Protein AF-A0A968KP18-F1 (afdb_monomer)

pLDDT: mean 88.69, std 8.02, range [56.75, 97.31]

Solvent-accessible surface area (backbone atoms only — not comparable to full-atom values): 5106 Å² total; per-residue (Å²): 108,72,69,55,53,53,55,43,32,74,74,64,36,55,67,51,46,61,73,54,91,54,93,45,67,69,59,41,51,52,31,36,43,58,43,70,65,56,55,66,69,62,48,52,52,53,52,50,50,52,52,49,53,52,49,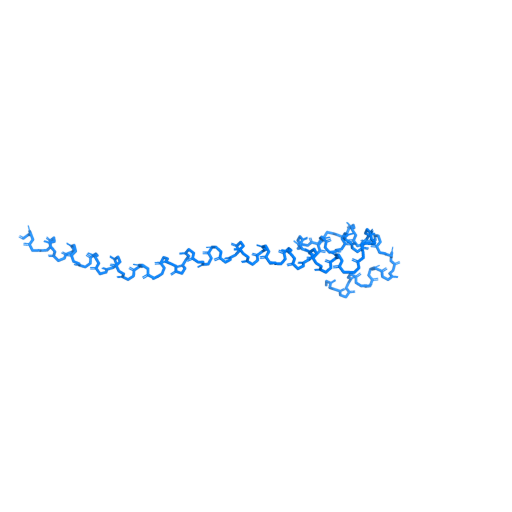52,60,51,46,54,56,52,49,52,55,51,51,49,62,66,46,48,61,57,55,48,56,52,48,53,53,53,51,51,54,58,64,72,75,107

Sequence (90 aa):
TMVELCTLTRRQGIVALSKLDVESDFLRKACNLIADGTKEDLMRDTLNIEIESMKQRHYIIQDIFKKMALYAPSFGMMGTLIGLIQMLNQ

Foldseek 3Di:
DVVVLVVCCVVPNLLVLQVDDDPDPLSNVLSVCSSVVHDPVVSVVVSVVVVVVVVVVVVVVVVVVVVCVVCVVVVVVVVVVVVVVVVVVD

Nearest PDB structures (foldseek):
  8brd-assembly1_D  TM=8.764E-01  e=7.531E-02  Vibrio alginolyticus

Mean predicted aligned error: 7.18 Å

Secondary structure (DSSP, 8-state):
-HHHHHHHHHHH-GGGGGGS--S-HHHHHHHHHHHTT--HHHHHHHHHHHHHHHHHHHHHHHHHHHHHHHHHHHHHHHHHHHHHHHHH--

Structure (mmCIF, N/CA/C/O backbone):
data_AF-A0A968KP18-F1
#
_entry.id   AF-A0A968KP18-F1
#
loop_
_atom_site.group_PDB
_atom_site.id
_atom_site.type_symbol
_atom_site.label_atom_id
_atom_site.label_alt_id
_atom_site.label_comp_id
_atom_site.label_asym_id
_atom_site.label_entity_id
_atom_site.label_seq_id
_atom_site.pdbx_PDB_ins_code
_atom_site.Cartn_x
_atom_site.Cartn_y
_atom_site.Cartn_z
_atom_site.occupancy
_atom_site.B_iso_or_equiv
_atom_site.auth_seq_id
_atom_site.auth_comp_id
_atom_site.auth_asym_id
_atom_site.auth_atom_id
_atom_site.pdbx_PDB_model_num
ATOM 1 N N . THR A 1 1 ? 18.377 8.469 -7.160 1.00 70.50 1 THR A N 1
ATOM 2 C CA . THR A 1 1 ? 17.634 7.287 -7.654 1.00 70.50 1 THR A CA 1
ATOM 3 C C . THR A 1 1 ? 17.298 7.319 -9.142 1.00 70.50 1 THR A C 1
ATOM 5 O O . THR A 1 1 ? 17.958 6.604 -9.878 1.00 70.50 1 THR A O 1
ATOM 8 N N . MET A 1 2 ? 16.341 8.114 -9.657 1.00 78.25 2 MET A N 1
ATOM 9 C CA . MET A 1 2 ? 15.969 8.028 -11.096 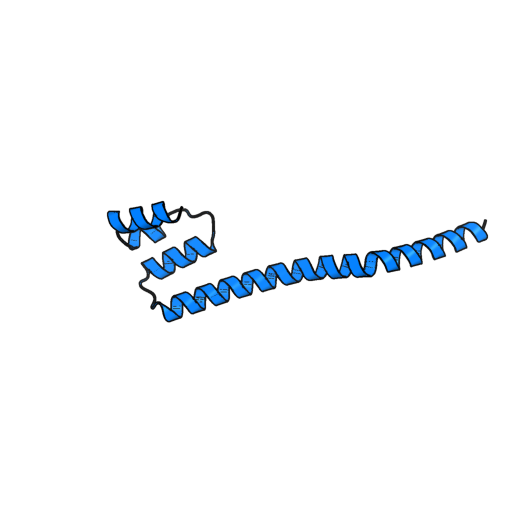1.00 78.25 2 MET A CA 1
ATOM 10 C C . MET A 1 2 ? 17.067 8.489 -12.064 1.00 78.25 2 MET A C 1
ATOM 12 O O . MET A 1 2 ? 17.354 7.821 -13.053 1.00 78.25 2 MET A O 1
ATOM 16 N N . VAL A 1 3 ? 17.729 9.607 -11.762 1.00 83.38 3 VAL A N 1
ATOM 17 C CA . VAL A 1 3 ? 18.839 10.114 -12.588 1.00 83.38 3 VAL A CA 1
ATOM 18 C C . VAL A 1 3 ? 20.031 9.147 -12.565 1.00 83.38 3 VAL A C 1
ATOM 20 O O . VAL A 1 3 ? 20.689 8.939 -13.583 1.00 83.38 3 VAL A O 1
ATOM 23 N N . GLU A 1 4 ? 20.281 8.495 -11.431 1.00 81.75 4 GLU A N 1
ATOM 24 C CA . GLU A 1 4 ? 21.309 7.454 -11.289 1.00 81.75 4 GLU A CA 1
ATOM 25 C C . GLU A 1 4 ? 20.979 6.211 -12.127 1.00 81.75 4 GLU A C 1
ATOM 27 O O . GLU A 1 4 ? 21.839 5.724 -12.852 1.00 81.75 4 GLU A O 1
ATOM 32 N N . LEU A 1 5 ? 19.722 5.757 -12.132 1.00 81.12 5 LEU A N 1
ATOM 33 C CA . LEU A 1 5 ? 19.266 4.653 -12.987 1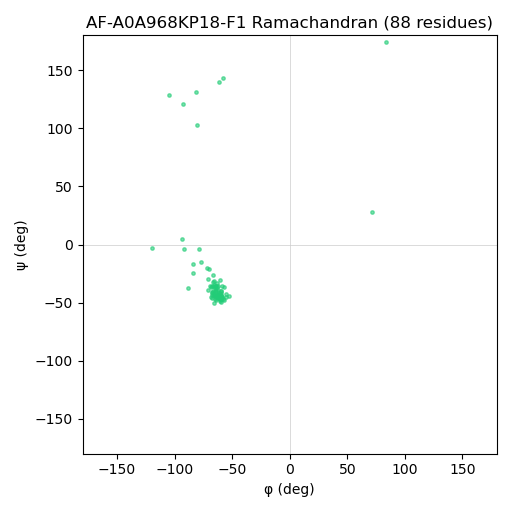.00 81.12 5 LEU A CA 1
ATOM 34 C C . LEU A 1 5 ? 19.399 4.985 -14.480 1.00 81.12 5 LEU A C 1
ATOM 36 O O . LEU A 1 5 ? 19.892 4.166 -15.259 1.00 81.12 5 LEU A O 1
ATOM 40 N N . CYS A 1 6 ? 19.031 6.203 -14.886 1.00 81.88 6 CYS A N 1
ATOM 41 C CA . CYS A 1 6 ? 19.190 6.659 -16.269 1.00 81.88 6 CYS A CA 1
ATOM 42 C C . CYS A 1 6 ? 20.668 6.751 -16.676 1.00 81.88 6 CYS A C 1
ATOM 44 O O . CYS A 1 6 ? 21.054 6.311 -17.762 1.00 81.88 6 CYS A O 1
ATOM 46 N N . THR A 1 7 ? 21.519 7.310 -15.812 1.00 84.31 7 THR A N 1
ATOM 47 C CA . THR A 1 7 ? 22.958 7.427 -16.090 1.00 84.31 7 THR A CA 1
ATOM 48 C C . THR A 1 7 ? 23.649 6.067 -16.127 1.00 84.31 7 THR A C 1
ATOM 50 O O . THR A 1 7 ? 24.526 5.871 -16.970 1.00 84.31 7 THR A O 1
ATOM 53 N N . LEU A 1 8 ? 23.226 5.119 -15.288 1.00 83.12 8 LEU A N 1
ATOM 54 C CA . LEU A 1 8 ? 23.698 3.740 -15.311 1.00 83.12 8 LEU A CA 1
ATOM 55 C C . LEU A 1 8 ? 23.289 3.026 -16.601 1.00 83.12 8 LEU A C 1
ATOM 57 O O . LEU A 1 8 ? 24.153 2.495 -17.293 1.00 83.12 8 LEU A O 1
ATOM 61 N N . THR A 1 9 ? 22.008 3.089 -16.970 1.00 85.00 9 THR A N 1
ATOM 62 C CA . THR A 1 9 ? 21.482 2.505 -18.216 1.00 85.00 9 THR A CA 1
ATOM 63 C C . THR A 1 9 ? 22.234 3.024 -19.438 1.00 85.00 9 THR A C 1
ATOM 65 O O . THR A 1 9 ? 22.616 2.251 -20.312 1.00 85.00 9 THR A O 1
ATOM 68 N N . ARG A 1 10 ? 22.529 4.330 -19.485 1.00 84.62 10 ARG A N 1
ATOM 69 C CA . ARG A 1 10 ? 23.297 4.934 -20.583 1.00 84.62 10 ARG A CA 1
ATOM 70 C C . ARG A 1 10 ? 24.748 4.441 -20.644 1.00 84.62 10 ARG A C 1
ATOM 72 O O . ARG A 1 10 ? 25.327 4.414 -21.723 1.00 84.62 10 ARG A O 1
ATOM 79 N N . ARG A 1 11 ? 25.355 4.105 -19.501 1.00 83.44 11 ARG A N 1
ATOM 80 C CA . ARG A 1 11 ? 26.761 3.671 -19.410 1.00 83.44 11 ARG A CA 1
ATOM 81 C C . ARG A 1 11 ? 26.944 2.166 -19.600 1.00 83.44 11 ARG A C 1
ATOM 83 O O . ARG A 1 11 ? 27.945 1.762 -20.174 1.00 83.44 11 ARG A O 1
ATOM 90 N N . GLN A 1 12 ? 26.026 1.355 -19.080 1.00 81.19 12 GLN A N 1
ATOM 91 C CA . GLN A 1 12 ? 26.173 -0.102 -18.962 1.00 81.19 12 GLN A CA 1
ATOM 92 C C . GLN A 1 12 ? 25.102 -0.889 -19.737 1.00 81.19 12 GLN A C 1
ATOM 94 O O . GLN A 1 12 ? 25.161 -2.116 -19.795 1.00 81.19 12 GLN A O 1
ATOM 99 N N . GLY A 1 13 ? 24.141 -0.199 -20.357 1.00 80.06 13 GLY A N 1
ATOM 100 C CA . GLY A 1 13 ? 23.036 -0.806 -21.094 1.00 80.06 13 GLY A CA 1
ATOM 101 C C . GLY A 1 13 ? 21.858 -1.214 -20.205 1.00 80.06 13 GLY A C 1
ATOM 102 O O . G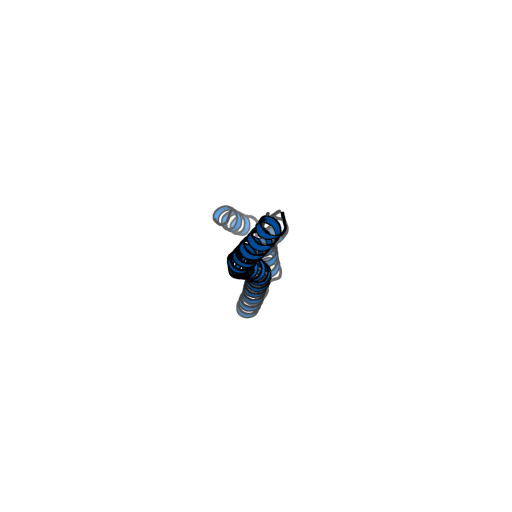LY A 1 13 ? 21.904 -1.136 -18.978 1.00 80.06 13 GLY A O 1
ATOM 103 N N . ILE A 1 14 ? 20.778 -1.664 -20.849 1.00 77.88 14 ILE A N 1
ATOM 104 C CA . ILE A 1 14 ? 19.488 -1.960 -20.203 1.00 77.88 14 ILE A CA 1
ATOM 105 C C . ILE A 1 14 ? 19.554 -3.155 -19.237 1.00 77.88 14 ILE A C 1
ATOM 107 O O . ILE A 1 14 ? 18.829 -3.205 -18.252 1.00 77.88 14 ILE A O 1
ATOM 111 N N . VAL A 1 15 ? 20.495 -4.076 -19.465 1.00 76.62 15 VAL A N 1
ATOM 112 C CA . VAL A 1 15 ? 20.710 -5.282 -18.644 1.00 76.62 15 VAL A CA 1
ATOM 113 C C . VAL A 1 15 ? 21.314 -4.944 -17.275 1.00 76.62 15 VAL A C 1
ATOM 115 O O . VAL A 1 15 ? 21.203 -5.722 -16.333 1.00 76.62 15 VAL A O 1
ATOM 118 N N . ALA A 1 16 ? 21.939 -3.773 -17.125 1.00 78.56 16 ALA A N 1
ATOM 119 C CA . ALA A 1 16 ? 22.474 -3.336 -15.838 1.00 78.56 16 ALA A CA 1
ATOM 120 C C . ALA A 1 16 ? 21.371 -2.978 -14.826 1.00 78.56 16 ALA A C 1
ATOM 122 O O . ALA A 1 16 ? 21.619 -3.009 -13.623 1.00 78.56 16 ALA A O 1
ATOM 123 N N . LEU A 1 17 ? 20.153 -2.683 -15.299 1.00 75.62 17 LEU A N 1
ATOM 124 C CA . LEU A 1 17 ? 19.017 -2.320 -14.449 1.00 75.62 17 LEU A CA 1
ATOM 125 C C . LEU A 1 17 ? 18.534 -3.475 -13.564 1.00 75.62 17 LEU A C 1
ATOM 127 O O . LEU A 1 17 ? 18.099 -3.219 -12.446 1.00 75.62 17 LEU A O 1
ATOM 131 N N . SER A 1 18 ? 18.636 -4.730 -14.017 1.00 70.50 18 SER A N 1
ATOM 132 C CA . SER A 1 18 ? 18.186 -5.901 -13.242 1.00 70.50 18 SER A CA 1
ATOM 133 C C . SER A 1 18 ? 19.151 -6.307 -12.126 1.00 70.50 18 SER A C 1
ATOM 135 O O . SER A 1 18 ? 18.790 -7.064 -11.228 1.00 70.50 18 SER A O 1
ATOM 137 N N . LYS A 1 19 ? 20.389 -5.801 -12.164 1.00 72.81 19 LYS A N 1
ATOM 138 C CA . LYS A 1 19 ? 21.429 -6.072 -11.160 1.00 72.81 19 LYS A CA 1
ATOM 139 C C . LYS A 1 19 ? 21.453 -5.044 -10.031 1.00 72.81 19 LYS A C 1
ATOM 141 O O . LYS A 1 19 ? 22.258 -5.190 -9.113 1.00 72.81 19 LYS A O 1
ATOM 146 N N . LEU A 1 20 ? 20.626 -4.000 -10.109 1.00 73.50 20 LEU A N 1
ATOM 147 C CA . LEU A 1 20 ? 20.573 -2.983 -9.071 1.00 73.50 20 LEU A CA 1
ATOM 148 C C . LEU A 1 20 ? 19.716 -3.454 -7.903 1.00 73.50 20 LEU A C 1
ATOM 150 O O . LEU A 1 20 ? 18.578 -3.884 -8.093 1.00 73.50 20 LEU A O 1
ATOM 154 N N . ASP A 1 21 ? 20.241 -3.309 -6.691 1.00 73.56 21 ASP A N 1
ATOM 155 C CA . ASP A 1 21 ? 19.437 -3.521 -5.497 1.00 73.56 21 ASP A CA 1
ATOM 156 C C . ASP A 1 21 ? 18.614 -2.259 -5.234 1.00 73.56 21 ASP A C 1
ATOM 158 O O . ASP A 1 21 ? 19.129 -1.216 -4.827 1.00 73.56 21 ASP A O 1
ATOM 162 N N . VAL A 1 22 ? 17.333 -2.327 -5.584 1.00 79.50 22 VAL A N 1
ATOM 163 C CA . VAL A 1 22 ? 16.393 -1.220 -5.426 1.00 79.50 22 VAL A CA 1
ATOM 164 C C . VAL A 1 22 ? 15.477 -1.514 -4.249 1.00 79.50 22 VAL A C 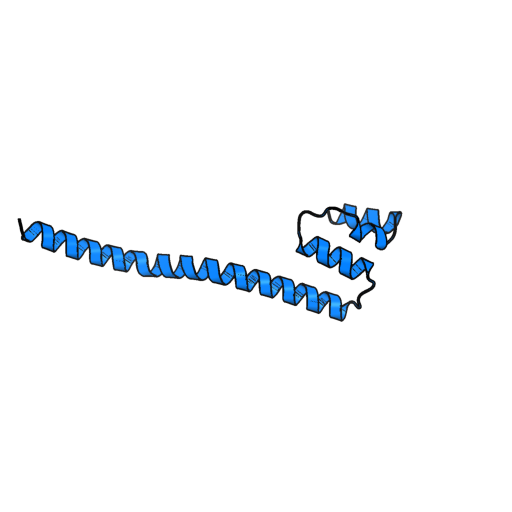1
ATOM 166 O O . VAL A 1 22 ? 14.851 -2.572 -4.207 1.00 79.50 22 VAL A O 1
ATOM 169 N N . GLU A 1 23 ? 15.359 -0.568 -3.317 1.00 76.75 23 GLU A N 1
ATOM 170 C CA . GLU A 1 23 ? 14.567 -0.738 -2.086 1.00 76.75 23 GLU A CA 1
ATOM 171 C C . GLU A 1 23 ? 13.078 -1.001 -2.347 1.00 76.75 23 GLU A C 1
ATOM 173 O O . GLU A 1 23 ? 12.416 -1.684 -1.573 1.00 76.75 23 GLU A O 1
ATOM 178 N N . SER A 1 24 ? 12.534 -0.462 -3.440 1.00 84.69 24 SER A N 1
ATOM 179 C CA . SER A 1 24 ? 11.130 -0.647 -3.800 1.00 84.69 24 SER A CA 1
ATOM 180 C C . SER A 1 24 ? 10.947 -1.834 -4.742 1.00 84.69 24 SER A C 1
ATOM 182 O O . SER A 1 24 ? 11.432 -1.814 -5.877 1.00 84.69 24 SER A O 1
ATOM 184 N N . ASP A 1 25 ? 10.151 -2.815 -4.313 1.00 85.75 25 ASP A N 1
ATOM 185 C CA . ASP A 1 25 ? 9.765 -3.978 -5.125 1.00 85.75 25 ASP A CA 1
ATOM 186 C C . ASP A 1 25 ? 9.080 -3.583 -6.440 1.00 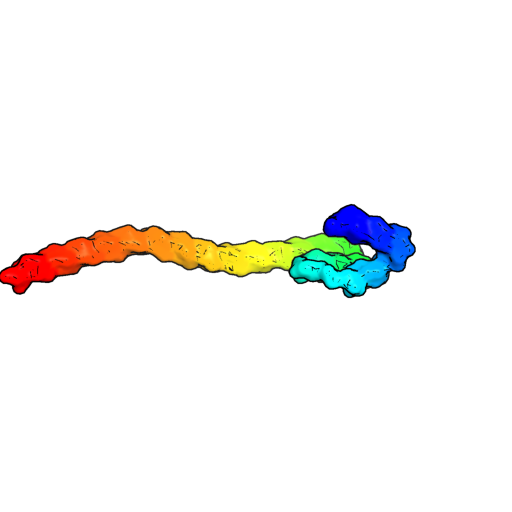85.75 25 ASP A C 1
ATOM 188 O O . ASP A 1 25 ? 9.324 -4.192 -7.482 1.00 85.75 25 ASP A O 1
ATOM 192 N N . PHE A 1 26 ? 8.274 -2.514 -6.420 1.00 89.69 26 PHE A N 1
ATOM 193 C CA . PHE A 1 26 ? 7.639 -1.966 -7.621 1.00 89.69 26 PHE A CA 1
ATOM 194 C C . PHE A 1 26 ? 8.683 -1.515 -8.647 1.00 89.69 26 PHE A C 1
ATOM 196 O O . PHE A 1 26 ? 8.604 -1.845 -9.830 1.00 89.69 26 PHE A O 1
ATOM 203 N N . LEU A 1 27 ? 9.691 -0.779 -8.181 1.00 87.00 27 LEU A N 1
ATOM 204 C CA . LEU A 1 27 ? 10.730 -0.226 -9.038 1.00 87.00 27 LEU A CA 1
ATOM 205 C C . LEU A 1 27 ? 11.657 -1.329 -9.566 1.00 87.00 27 LEU A C 1
ATOM 207 O O . LEU A 1 27 ? 12.005 -1.323 -10.742 1.00 87.00 27 LEU A O 1
ATOM 211 N N . ARG A 1 28 ? 11.982 -2.319 -8.726 1.00 87.38 28 ARG A N 1
ATOM 212 C CA . ARG A 1 28 ? 12.718 -3.531 -9.113 1.00 87.38 28 ARG A CA 1
ATOM 213 C C . ARG A 1 28 ? 11.988 -4.292 -10.223 1.00 87.38 28 ARG A C 1
ATOM 215 O O . ARG A 1 28 ? 12.591 -4.645 -11.233 1.00 87.38 28 ARG A O 1
ATOM 222 N N . LYS A 1 29 ? 10.674 -4.486 -10.074 1.00 88.50 29 LYS A N 1
ATOM 223 C CA . LYS A 1 29 ? 9.824 -5.138 -11.081 1.00 88.50 29 LYS A CA 1
ATOM 224 C C . LYS A 1 29 ? 9.796 -4.353 -12.394 1.00 88.50 29 LYS A C 1
ATOM 226 O O . LYS A 1 29 ? 9.958 -4.955 -13.451 1.00 88.50 29 LYS A O 1
ATOM 231 N N . ALA A 1 30 ? 9.671 -3.026 -12.341 1.00 88.38 30 ALA A N 1
ATOM 232 C CA . ALA A 1 30 ? 9.742 -2.175 -13.530 1.00 88.38 30 ALA A CA 1
ATOM 233 C C . ALA A 1 30 ? 11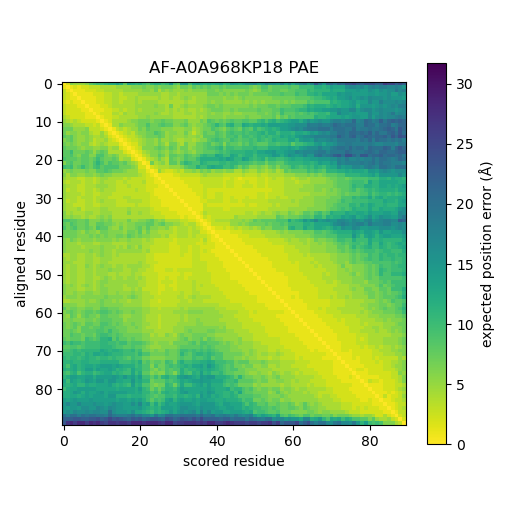.106 -2.277 -14.240 1.00 88.38 30 ALA A C 1
ATOM 235 O O . ALA A 1 30 ? 11.152 -2.463 -15.453 1.00 88.38 30 ALA A O 1
ATOM 236 N N . CYS A 1 31 ? 12.212 -2.226 -13.492 1.00 87.50 31 CYS A N 1
ATOM 237 C CA . CYS A 1 31 ? 13.565 -2.386 -14.032 1.00 87.50 31 CYS A CA 1
ATOM 238 C C . CYS A 1 31 ? 13.772 -3.745 -14.718 1.00 87.50 31 CYS A C 1
ATOM 240 O O . CYS A 1 31 ? 14.373 -3.791 -15.790 1.00 87.50 31 CYS A O 1
ATOM 242 N N . ASN A 1 32 ? 13.231 -4.828 -14.153 1.00 86.38 32 ASN A N 1
ATOM 243 C CA . ASN A 1 32 ? 13.292 -6.159 -14.760 1.00 86.38 32 ASN A CA 1
ATOM 244 C C . ASN A 1 32 ? 12.468 -6.243 -16.052 1.00 86.38 32 ASN A C 1
ATOM 246 O O . ASN A 1 32 ? 12.991 -6.674 -17.070 1.00 86.38 32 ASN A O 1
ATOM 250 N N . LEU A 1 33 ? 11.229 -5.733 -16.058 1.00 88.38 33 LEU A N 1
ATOM 251 C CA . LEU A 1 33 ? 10.381 -5.719 -17.262 1.00 88.38 33 LEU A CA 1
ATOM 252 C C . LEU A 1 33 ? 11.021 -4.948 -18.426 1.00 88.38 33 LEU A C 1
ATOM 254 O O . LEU A 1 33 ? 10.862 -5.334 -19.588 1.00 88.38 33 LEU A O 1
ATOM 258 N N . ILE A 1 34 ? 11.739 -3.865 -18.107 1.00 87.12 34 ILE A N 1
ATOM 259 C CA . ILE A 1 34 ? 12.519 -3.076 -19.065 1.00 87.12 34 ILE A CA 1
ATOM 260 C C . ILE A 1 34 ? 13.727 -3.882 -19.571 1.00 87.12 34 ILE A C 1
ATOM 262 O O . ILE A 1 34 ? 13.971 -3.912 -20.777 1.00 87.12 34 ILE A O 1
ATOM 266 N N . ALA A 1 35 ? 14.464 -4.558 -18.683 1.00 85.44 35 ALA A N 1
ATOM 267 C CA . ALA A 1 35 ? 15.604 -5.401 -19.055 1.00 85.44 35 ALA A CA 1
ATOM 268 C C . ALA A 1 35 ? 15.199 -6.602 -19.931 1.00 85.44 35 ALA A C 1
ATOM 270 O O . ALA A 1 35 ? 15.948 -6.972 -20.834 1.00 85.44 35 ALA A O 1
ATOM 271 N N . ASP A 1 36 ? 14.000 -7.146 -19.713 1.00 85.88 36 ASP A N 1
ATOM 272 C CA . ASP A 1 36 ? 13.431 -8.275 -20.458 1.00 85.88 36 ASP A CA 1
ATOM 273 C C . ASP A 1 36 ? 12.862 -7.874 -21.836 1.00 85.88 36 ASP A C 1
ATOM 275 O O . ASP A 1 36 ? 12.420 -8.727 -22.605 1.00 85.88 36 ASP A O 1
ATOM 279 N N . GLY A 1 37 ? 12.868 -6.579 -22.180 1.00 83.50 37 GLY A N 1
ATOM 280 C CA . GLY A 1 37 ? 12.402 -6.093 -23.484 1.00 83.50 37 GLY A CA 1
ATOM 281 C C . GLY A 1 37 ? 10.884 -6.179 -23.673 1.00 83.50 37 GLY A C 1
ATOM 282 O O . GLY A 1 37 ? 10.399 -6.320 -24.798 1.00 83.50 37 GLY A O 1
ATOM 283 N N . THR A 1 38 ? 10.121 -6.104 -22.579 1.00 84.62 38 THR A N 1
ATOM 284 C CA . THR A 1 38 ? 8.653 -6.139 -22.615 1.00 84.62 38 THR A CA 1
ATOM 285 C C . THR A 1 38 ? 8.101 -4.955 -23.419 1.00 84.62 38 THR A C 1
ATOM 287 O O . THR A 1 38 ? 8.587 -3.831 -23.292 1.00 84.62 38 THR A O 1
ATOM 290 N N . LYS A 1 39 ? 7.057 -5.183 -24.231 1.00 91.50 39 LYS A N 1
ATOM 291 C CA . LYS A 1 39 ? 6.360 -4.108 -24.966 1.00 91.50 39 LYS A CA 1
ATOM 292 C C . LYS A 1 39 ? 5.810 -3.056 -23.998 1.00 91.50 39 LYS A C 1
ATOM 294 O O . LYS A 1 39 ? 5.311 -3.414 -22.931 1.00 91.50 39 LYS A O 1
ATOM 299 N N . GLU A 1 40 ? 5.847 -1.786 -24.401 1.00 89.88 40 GLU A N 1
ATOM 300 C CA . GLU A 1 40 ? 5.436 -0.660 -23.549 1.00 89.88 40 GLU A CA 1
ATOM 301 C C . GLU A 1 40 ? 4.011 -0.825 -23.006 1.00 89.88 40 GLU A C 1
ATOM 303 O O . GLU A 1 40 ? 3.799 -0.660 -21.806 1.00 89.88 40 GLU A O 1
ATOM 308 N N . ASP A 1 41 ? 3.059 -1.221 -23.854 1.00 91.62 41 ASP A N 1
ATOM 309 C CA . ASP A 1 41 ? 1.654 -1.380 -23.458 1.00 91.62 41 ASP A CA 1
ATOM 310 C C . ASP A 1 41 ? 1.489 -2.423 -22.345 1.00 91.62 41 ASP A C 1
ATOM 312 O O . ASP A 1 41 ? 0.903 -2.149 -21.299 1.00 91.62 41 ASP A O 1
ATOM 316 N N . LEU A 1 42 ? 2.106 -3.597 -22.514 1.00 91.12 42 LEU A N 1
ATOM 317 C CA . LEU A 1 42 ? 2.036 -4.678 -21.530 1.00 91.12 42 LEU A CA 1
ATOM 318 C C . LEU A 1 42 ? 2.737 -4.296 -20.219 1.00 91.12 42 LEU A C 1
ATOM 320 O O . LEU A 1 42 ? 2.279 -4.653 -19.133 1.00 91.12 42 LEU A O 1
ATOM 324 N N . MET A 1 43 ? 3.848 -3.563 -20.310 1.00 91.06 43 MET A N 1
ATOM 325 C CA . MET A 1 43 ? 4.562 -3.049 -19.144 1.00 91.06 43 MET A CA 1
ATO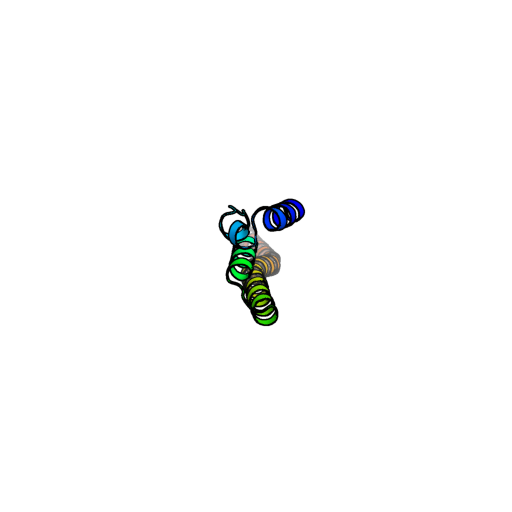M 326 C C . MET A 1 43 ? 3.691 -2.059 -18.368 1.00 91.06 43 MET A C 1
ATOM 328 O O . MET A 1 43 ? 3.561 -2.177 -17.149 1.00 91.06 43 MET A O 1
ATOM 332 N N . ARG A 1 44 ? 3.064 -1.111 -19.072 1.00 91.94 44 ARG A N 1
ATOM 333 C CA . ARG A 1 44 ? 2.162 -0.118 -18.487 1.00 91.94 44 ARG A CA 1
ATOM 334 C C . ARG A 1 44 ? 0.980 -0.790 -17.798 1.00 91.94 44 ARG A C 1
ATOM 336 O O . ARG A 1 44 ? 0.699 -0.464 -16.647 1.00 91.94 44 ARG A O 1
ATOM 343 N N . ASP A 1 45 ? 0.350 -1.758 -18.452 1.00 94.81 45 ASP A N 1
ATOM 344 C CA . ASP A 1 45 ? -0.768 -2.512 -17.881 1.00 94.81 45 ASP A CA 1
ATOM 345 C C . ASP A 1 45 ? -0.348 -3.285 -16.630 1.00 94.81 45 ASP A C 1
ATOM 347 O O . ASP A 1 45 ? -0.995 -3.191 -15.587 1.00 94.81 45 ASP A O 1
ATOM 351 N N . THR A 1 46 ? 0.791 -3.977 -16.687 1.00 93.06 46 THR A N 1
ATOM 352 C CA . THR A 1 46 ? 1.321 -4.746 -15.551 1.00 93.06 46 THR A CA 1
ATOM 353 C C . THR A 1 46 ? 1.608 -3.850 -14.345 1.00 93.06 46 THR A C 1
ATOM 355 O O . THR A 1 46 ? 1.240 -4.186 -13.218 1.00 93.06 46 THR A O 1
ATOM 358 N N . LEU A 1 47 ? 2.248 -2.698 -14.560 1.00 93.56 47 LEU A N 1
ATOM 359 C CA . LEU A 1 47 ? 2.554 -1.755 -13.483 1.00 93.56 47 LEU A CA 1
ATOM 360 C C . LEU A 1 47 ? 1.286 -1.090 -12.928 1.00 93.56 47 LEU A C 1
ATOM 362 O O . LEU A 1 47 ? 1.189 -0.892 -11.718 1.00 93.56 47 LEU A O 1
ATOM 366 N N . ASN A 1 48 ? 0.293 -0.800 -13.772 1.00 95.25 48 ASN A N 1
ATOM 367 C CA . ASN A 1 48 ? -1.000 -0.281 -13.325 1.00 95.25 48 ASN A CA 1
ATOM 368 C C . ASN A 1 48 ? -1.750 -1.289 -12.444 1.00 95.25 48 ASN A C 1
ATOM 370 O O . ASN A 1 48 ? -2.274 -0.909 -11.398 1.00 95.25 48 ASN A O 1
ATOM 374 N N . ILE A 1 49 ? -1.760 -2.570 -12.826 1.00 95.31 49 ILE A N 1
ATOM 375 C CA . ILE A 1 49 ? -2.357 -3.650 -12.026 1.00 95.31 49 ILE A CA 1
ATOM 376 C C . ILE A 1 49 ? -1.670 -3.750 -10.660 1.00 95.31 49 ILE A C 1
ATOM 378 O O . ILE A 1 49 ? -2.342 -3.868 -9.635 1.00 95.31 49 ILE A O 1
ATOM 382 N N . GLU A 1 50 ? -0.339 -3.664 -10.625 1.00 93.50 50 GLU A N 1
ATOM 383 C CA . GLU A 1 50 ? 0.432 -3.696 -9.377 1.00 93.50 50 GLU A CA 1
ATOM 384 C C . GLU A 1 50 ? 0.059 -2.531 -8.446 1.00 93.50 50 GLU A C 1
ATOM 386 O O . GLU A 1 50 ? -0.182 -2.729 -7.252 1.00 93.50 50 GLU A O 1
ATOM 391 N N . ILE A 1 51 ? -0.039 -1.317 -8.998 1.00 95.12 51 ILE A N 1
ATOM 392 C CA . ILE A 1 51 ? -0.450 -0.120 -8.254 1.00 95.12 51 ILE A CA 1
ATOM 393 C C . ILE A 1 51 ? -1.863 -0.297 -7.699 1.00 95.12 51 ILE A C 1
ATOM 395 O O . ILE A 1 51 ? -2.113 0.019 -6.535 1.00 95.12 51 ILE A O 1
ATOM 399 N N . GLU A 1 52 ? -2.789 -0.803 -8.509 1.00 96.19 52 GLU A N 1
ATOM 400 C CA . GLU A 1 52 ? -4.176 -0.973 -8.091 1.00 96.19 52 GLU A CA 1
ATOM 401 C C . GLU A 1 52 ? -4.311 -2.041 -7.001 1.00 96.19 52 GLU A C 1
ATOM 403 O O . GLU A 1 52 ? -4.972 -1.814 -5.989 1.00 96.19 52 GLU A O 1
ATOM 408 N N . SER A 1 53 ? -3.583 -3.152 -7.127 1.00 95.31 53 SER A N 1
ATOM 409 C CA . SER A 1 53 ? -3.479 -4.176 -6.084 1.00 95.31 53 SER A CA 1
ATOM 410 C C . SER A 1 53 ? -2.928 -3.601 -4.773 1.00 95.31 53 SER A C 1
ATOM 412 O O . SER A 1 53 ? -3.486 -3.822 -3.695 1.00 95.31 53 SER A O 1
ATOM 414 N N . MET A 1 54 ? -1.865 -2.792 -4.839 1.00 94.19 54 MET A N 1
ATOM 415 C CA . MET A 1 54 ? -1.312 -2.119 -3.661 1.00 94.19 54 MET A CA 1
ATOM 416 C C . MET A 1 54 ? -2.336 -1.188 -3.002 1.00 94.19 54 MET A C 1
ATOM 418 O O . MET A 1 54 ? -2.511 -1.235 -1.781 1.00 94.19 54 MET A O 1
ATOM 422 N N . LYS A 1 55 ? -3.050 -0.382 -3.795 1.00 95.94 55 LYS A N 1
ATOM 423 C CA . LYS A 1 55 ? -4.111 0.498 -3.291 1.00 95.94 55 LYS A CA 1
ATOM 424 C C . LYS A 1 55 ? -5.226 -0.291 -2.621 1.00 95.94 55 LYS A C 1
ATOM 426 O O . LYS A 1 55 ? -5.628 0.079 -1.523 1.00 95.94 55 LYS A O 1
ATOM 431 N N . GLN A 1 56 ? -5.693 -1.379 -3.232 1.00 96.31 56 GLN A N 1
ATOM 432 C CA . GLN A 1 56 ? -6.737 -2.230 -2.661 1.00 96.31 56 GLN A CA 1
ATOM 433 C C . GLN A 1 56 ? -6.308 -2.820 -1.313 1.00 96.31 56 GLN A C 1
ATOM 435 O O . GLN A 1 56 ? -7.056 -2.731 -0.339 1.00 96.31 56 GLN A O 1
ATOM 440 N N . ARG A 1 57 ? -5.076 -3.339 -1.210 1.00 95.06 57 ARG A N 1
ATOM 441 C CA . ARG A 1 57 ? -4.535 -3.847 0.063 1.00 95.06 57 ARG A CA 1
ATOM 442 C C . ARG A 1 57 ? -4.511 -2.772 1.147 1.00 95.06 57 ARG A C 1
ATOM 444 O O . ARG A 1 57 ? -4.926 -3.026 2.275 1.00 95.06 57 ARG A O 1
ATOM 451 N N . HIS A 1 58 ? -4.050 -1.567 0.816 1.00 96.06 58 HIS A N 1
ATOM 452 C CA . HIS A 1 58 ? -4.013 -0.458 1.773 1.00 96.06 58 HIS A CA 1
ATOM 453 C C . HIS A 1 58 ? -5.418 0.028 2.143 1.00 96.06 58 HIS A C 1
ATOM 455 O O . HIS A 1 58 ? -5.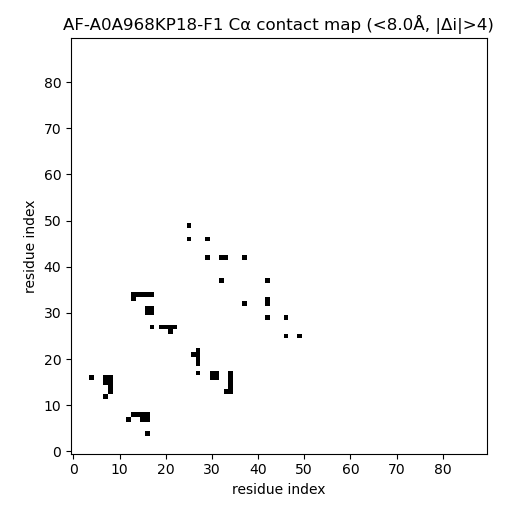670 0.355 3.303 1.00 96.06 58 HIS A O 1
ATOM 461 N N . TYR A 1 59 ? -6.343 0.036 1.183 1.00 97.12 59 TYR A N 1
ATOM 462 C CA . TYR A 1 59 ? -7.727 0.441 1.393 1.00 97.12 59 TYR A CA 1
ATOM 463 C C . TYR A 1 59 ? -8.429 -0.444 2.424 1.00 97.12 59 TYR A C 1
ATOM 465 O O . TYR A 1 59 ? -9.095 0.091 3.303 1.00 97.12 59 TYR A O 1
ATOM 473 N N . ILE A 1 60 ? -8.229 -1.766 2.380 1.00 96.25 60 ILE A N 1
ATOM 474 C CA . ILE A 1 60 ? -8.826 -2.700 3.351 1.00 96.25 60 ILE A CA 1
ATOM 475 C C . ILE A 1 60 ? -8.433 -2.324 4.783 1.00 96.25 60 ILE A C 1
ATOM 477 O O . ILE A 1 60 ? -9.287 -2.220 5.660 1.00 96.25 60 ILE A O 1
ATOM 481 N N . ILE A 1 61 ? -7.144 -2.073 5.020 1.00 94.62 61 ILE A N 1
ATOM 482 C CA . ILE A 1 61 ? -6.648 -1.713 6.354 1.00 94.62 61 ILE A CA 1
ATOM 483 C C . ILE A 1 61 ? -7.242 -0.371 6.787 1.00 94.62 61 ILE A C 1
ATOM 485 O O . ILE A 1 61 ? -7.758 -0.244 7.897 1.00 94.62 61 ILE A O 1
ATOM 489 N N . GLN A 1 62 ? -7.222 0.625 5.901 1.00 97.31 62 GLN A N 1
ATOM 490 C CA . GLN A 1 62 ? -7.808 1.935 6.184 1.00 97.31 62 GLN A CA 1
ATOM 491 C C . GLN A 1 62 ? -9.308 1.848 6.491 1.00 97.31 62 GLN A C 1
ATOM 493 O O . GLN A 1 62 ? -9.785 2.546 7.383 1.00 97.31 62 GLN A O 1
ATOM 498 N N . ASP A 1 63 ? -10.051 1.006 5.773 1.00 97.12 63 ASP A N 1
ATOM 499 C CA . ASP A 1 63 ? -11.486 0.807 5.970 1.00 97.12 63 ASP A CA 1
ATOM 500 C C . ASP A 1 63 ? -11.792 0.216 7.351 1.00 97.12 63 ASP A C 1
ATOM 502 O O . ASP A 1 63 ? -12.699 0.688 8.035 1.00 97.12 63 ASP A O 1
ATOM 506 N N . ILE A 1 64 ? -10.978 -0.734 7.822 1.00 96.19 64 ILE A N 1
ATOM 507 C CA . ILE A 1 64 ? -11.108 -1.293 9.175 1.00 96.19 64 ILE A CA 1
ATOM 508 C C . ILE A 1 64 ? -10.959 -0.187 10.228 1.00 96.19 64 ILE A C 1
ATOM 510 O O . ILE A 1 64 ? -11.827 -0.040 11.089 1.00 96.19 64 ILE A O 1
ATOM 514 N N . PHE A 1 65 ? -9.914 0.643 10.142 1.00 96.44 65 PHE A N 1
ATOM 515 C CA . PHE A 1 65 ? -9.720 1.750 11.087 1.00 96.44 65 PHE A CA 1
ATOM 516 C C . PHE A 1 65 ? -10.832 2.799 11.011 1.00 96.44 65 PHE A C 1
ATOM 518 O O . PHE A 1 65 ? -11.291 3.275 12.049 1.00 96.44 65 PHE A O 1
ATOM 525 N N . LYS A 1 66 ? -11.325 3.120 9.810 1.00 96.81 66 LYS A N 1
ATOM 526 C CA . LYS A 1 66 ? -12.466 4.030 9.630 1.00 96.81 66 LYS A CA 1
ATOM 527 C C . LYS A 1 66 ? -13.734 3.486 10.284 1.00 96.81 66 LYS A C 1
ATOM 529 O O . LYS A 1 66 ? -14.419 4.224 10.986 1.00 96.81 66 LYS A O 1
ATOM 534 N N . LYS A 1 67 ? -14.030 2.198 10.101 1.00 95.94 67 LYS A N 1
ATOM 535 C CA . LYS A 1 67 ? -15.186 1.539 10.723 1.00 95.94 67 LYS A CA 1
ATOM 536 C C . LYS A 1 67 ? -15.057 1.479 12.241 1.00 95.94 67 LYS A C 1
ATOM 538 O O . LYS A 1 67 ? -16.017 1.783 12.938 1.00 95.94 67 LYS A O 1
ATOM 543 N N . MET A 1 68 ? -13.874 1.163 12.766 1.00 95.25 68 MET A N 1
ATOM 544 C CA . MET A 1 68 ? -13.631 1.212 14.212 1.00 95.25 68 MET A CA 1
ATOM 545 C C . MET A 1 68 ? -13.851 2.620 14.774 1.00 95.25 68 MET A C 1
ATOM 547 O O . MET A 1 68 ? -14.539 2.767 15.781 1.00 95.25 68 MET A O 1
ATOM 551 N N . ALA A 1 69 ? -13.343 3.655 14.101 1.00 95.81 69 ALA A N 1
ATOM 552 C CA . ALA A 1 69 ? -13.566 5.044 14.497 1.00 95.81 69 ALA A CA 1
ATOM 553 C C . ALA A 1 69 ? -15.053 5.436 14.448 1.00 95.81 69 ALA A C 1
ATOM 555 O O . ALA A 1 69 ? -15.518 6.170 15.314 1.00 95.81 69 ALA A O 1
ATOM 556 N N . LEU A 1 70 ? -15.810 4.914 13.478 1.00 96.06 70 LEU A N 1
ATOM 557 C CA . LEU A 1 70 ? -17.252 5.138 13.372 1.00 96.06 70 LEU A CA 1
ATOM 558 C C . LEU A 1 70 ? -18.030 4.497 14.533 1.00 96.06 70 LEU A C 1
ATOM 560 O O . LEU A 1 70 ? -18.976 5.092 15.045 1.00 96.06 70 LEU A O 1
ATOM 564 N N . TYR A 1 71 ? -17.639 3.295 14.963 1.00 96.00 71 TYR A N 1
ATOM 565 C CA . TYR A 1 71 ? -18.331 2.583 16.040 1.00 96.00 71 TYR A CA 1
ATOM 566 C C . TYR A 1 71 ? -17.886 3.003 17.444 1.00 96.00 71 TYR A C 1
ATOM 568 O O . TYR A 1 71 ? -18.675 2.885 18.384 1.00 96.00 71 TYR A O 1
ATOM 576 N N . ALA A 1 72 ? -16.668 3.527 17.607 1.00 96.06 72 ALA A N 1
ATOM 577 C CA . ALA A 1 72 ? -16.117 3.904 18.909 1.00 96.06 72 ALA A CA 1
ATOM 578 C C . ALA A 1 72 ? -17.032 4.839 19.740 1.00 96.06 72 ALA A C 1
ATOM 580 O O . ALA A 1 72 ? -17.246 4.537 20.916 1.00 96.06 72 ALA A O 1
ATOM 581 N N . PRO A 1 73 ? -17.661 5.898 19.182 1.00 95.69 73 PRO A N 1
ATOM 582 C CA . PRO A 1 73 ? -18.593 6.742 19.937 1.00 95.69 73 PRO A CA 1
ATOM 583 C C . PRO A 1 73 ? -19.834 5.993 20.430 1.00 95.69 73 PRO A C 1
ATOM 585 O O . PRO A 1 73 ? -20.300 6.231 21.542 1.00 95.69 73 PRO A O 1
ATOM 588 N N . SER A 1 74 ? -20.354 5.057 19.631 1.00 95.69 74 SER A N 1
ATOM 589 C CA . SER A 1 74 ? -21.534 4.265 20.003 1.00 95.69 74 SER A CA 1
ATOM 590 C C . SER A 1 74 ? -21.228 3.332 21.175 1.00 95.69 74 SER A C 1
ATOM 592 O O . SER A 1 74 ? -22.016 3.247 22.116 1.00 95.69 74 SER A O 1
ATOM 594 N N . PHE A 1 75 ? -20.053 2.691 21.171 1.00 95.00 75 PHE A N 1
ATOM 595 C CA . PHE A 1 75 ? -19.577 1.913 22.319 1.00 95.00 75 PHE A CA 1
ATOM 596 C C . PHE A 1 75 ? -19.337 2.787 23.556 1.00 95.00 75 PHE A C 1
ATOM 598 O O . PHE A 1 75 ? -19.650 2.361 24.665 1.00 95.00 75 PHE A O 1
ATOM 605 N N . GLY A 1 76 ? -18.857 4.022 23.380 1.00 94.44 76 GLY A N 1
ATOM 606 C CA . GLY A 1 76 ? -18.734 4.997 24.466 1.00 94.44 76 GLY A CA 1
ATOM 607 C C . GLY A 1 76 ? -20.081 5.331 25.112 1.00 94.44 76 GLY A C 1
ATOM 608 O O . GLY A 1 76 ? -20.205 5.266 26.331 1.00 94.44 76 GLY A O 1
ATOM 609 N N . MET A 1 77 ? -21.111 5.604 24.304 1.00 95.81 77 MET A N 1
ATOM 610 C CA . MET A 1 77 ? -22.474 5.847 24.800 1.00 95.81 77 MET A CA 1
ATOM 611 C C . MET A 1 77 ? -23.096 4.607 25.462 1.00 95.81 77 MET A C 1
ATOM 613 O O . MET A 1 77 ? -23.782 4.726 26.471 1.00 95.81 77 MET A O 1
ATOM 617 N N . MET A 1 78 ? -22.837 3.401 24.949 1.00 95.62 78 MET A N 1
ATOM 618 C CA . MET A 1 78 ? -23.230 2.167 25.645 1.00 95.62 78 MET A CA 1
ATOM 619 C C . MET A 1 78 ? -22.540 2.048 27.012 1.00 95.62 78 MET A C 1
ATOM 621 O O . MET A 1 78 ? -23.180 1.699 28.003 1.00 95.62 78 MET A O 1
ATOM 625 N N . GLY A 1 79 ? -21.250 2.384 27.089 1.00 95.12 79 GLY A N 1
ATOM 626 C CA . GLY A 1 79 ? -20.489 2.382 28.337 1.00 95.12 79 GLY A CA 1
ATOM 627 C C . GLY A 1 79 ? -21.033 3.363 29.377 1.00 95.12 79 GLY A C 1
ATOM 628 O O . GLY A 1 79 ? -21.111 3.011 30.554 1.00 95.12 79 GLY A O 1
ATOM 629 N N . THR A 1 80 ? -21.471 4.559 28.964 1.00 95.25 80 THR A N 1
ATOM 630 C CA . THR A 1 80 ? -22.078 5.521 29.900 1.00 95.25 80 THR A CA 1
ATOM 631 C C . THR A 1 80 ? -23.390 4.996 30.479 1.00 95.25 80 THR A C 1
ATOM 633 O O . THR A 1 80 ? -23.612 5.134 31.680 1.00 95.25 80 THR A O 1
ATOM 636 N N . LEU A 1 81 ? -24.226 4.330 29.678 1.00 94.69 81 LEU A N 1
ATOM 637 C CA . LEU A 1 81 ? -25.464 3.709 30.161 1.00 94.69 81 LEU A CA 1
ATOM 638 C C . LEU A 1 81 ? -25.197 2.585 31.169 1.00 94.69 81 LEU A C 1
ATOM 640 O O . LEU A 1 81 ? -25.836 2.543 32.219 1.00 94.69 81 LEU A O 1
ATOM 644 N N . ILE A 1 82 ? -24.233 1.705 30.883 1.00 93.69 82 ILE A N 1
ATOM 645 C CA . ILE A 1 82 ? -23.840 0.630 31.808 1.00 93.69 82 ILE A CA 1
ATOM 646 C C . ILE A 1 82 ? -23.339 1.224 33.131 1.00 93.69 82 ILE A C 1
ATOM 648 O O . ILE A 1 82 ? -23.749 0.772 34.200 1.00 93.69 82 ILE A O 1
ATOM 652 N N . GLY A 1 83 ? -22.511 2.272 33.066 1.00 94.00 83 GLY A N 1
ATOM 653 C CA . GLY A 1 83 ? -22.016 2.973 34.251 1.00 94.00 83 GLY A CA 1
ATOM 654 C C . GLY A 1 83 ? -23.139 3.568 35.104 1.00 94.00 83 GLY A C 1
ATOM 655 O O . GLY A 1 83 ? -23.122 3.421 36.323 1.00 94.00 83 GLY A O 1
ATOM 656 N N . LEU A 1 84 ? -24.154 4.171 34.474 1.00 94.62 84 LEU A N 1
ATOM 657 C CA . LEU A 1 84 ? -25.321 4.706 35.182 1.00 94.62 84 LEU A CA 1
ATOM 658 C C . LEU A 1 84 ? -26.126 3.610 35.894 1.00 94.62 84 LEU A C 1
ATOM 660 O O . LEU A 1 84 ? -26.501 3.793 37.049 1.00 94.62 84 LEU A O 1
ATOM 664 N N . ILE A 1 85 ? -26.358 2.461 35.249 1.00 93.94 85 ILE A N 1
ATOM 665 C CA . ILE A 1 85 ? -27.061 1.323 35.871 1.00 93.94 85 ILE A CA 1
ATOM 666 C C . ILE A 1 85 ? -26.296 0.827 37.100 1.00 93.94 85 ILE A C 1
ATOM 668 O O . ILE A 1 85 ? -26.892 0.577 38.145 1.00 93.94 85 ILE A O 1
ATOM 672 N N . GLN A 1 86 ? -24.974 0.703 36.989 1.00 91.88 86 GLN A N 1
ATOM 673 C CA . GLN A 1 86 ? -24.137 0.216 38.082 1.00 91.88 86 GLN A CA 1
ATOM 674 C C . GLN A 1 86 ? -24.123 1.181 39.276 1.00 91.88 86 GLN A C 1
ATOM 676 O O . GLN A 1 86 ? -24.116 0.727 40.416 1.00 91.88 86 GLN A O 1
ATOM 681 N N . MET A 1 87 ? -24.179 2.491 39.017 1.00 92.69 87 MET A N 1
ATOM 682 C CA . MET A 1 87 ? -24.241 3.526 40.052 1.00 92.69 87 MET A CA 1
ATOM 683 C C . MET A 1 87 ? -25.590 3.561 40.788 1.00 92.69 87 MET A C 1
ATOM 685 O O . MET A 1 87 ? -25.628 3.942 41.948 1.00 92.69 87 MET A O 1
ATOM 689 N N . LEU A 1 88 ? -26.685 3.177 40.118 1.00 89.00 88 LEU A N 1
ATOM 690 C CA . LEU A 1 88 ? -28.039 3.122 40.693 1.00 89.00 88 LEU A CA 1
ATOM 691 C C . LEU A 1 88 ? -28.335 1.818 41.450 1.00 89.00 88 LEU A C 1
ATOM 693 O O . LEU A 1 88 ? -29.320 1.748 42.178 1.00 89.00 88 LEU A O 1
ATOM 697 N N . ASN A 1 89 ? -27.529 0.777 41.233 1.00 80.31 89 ASN A N 1
ATOM 698 C CA . ASN A 1 89 ? -27.672 -0.523 41.892 1.00 80.31 89 ASN A CA 1
ATOM 699 C C . ASN A 1 89 ? -26.808 -0.641 43.169 1.00 80.31 89 ASN A C 1
ATOM 701 O O . ASN A 1 89 ? -26.726 -1.723 43.754 1.00 80.31 89 ASN A O 1
ATOM 705 N N . GLN A 1 90 ? -26.146 0.453 43.562 1.00 56.75 90 GLN A N 1
ATOM 706 C CA . GLN A 1 90 ? -25.520 0.683 44.869 1.00 56.75 90 GLN A CA 1
ATOM 707 C C . GLN A 1 90 ? -26.384 1.639 45.689 1.00 56.75 90 GLN A C 1
ATOM 709 O O . GLN A 1 90 ? -26.423 1.442 46.923 1.00 56.75 90 GLN A O 1
#

Radius of gyration: 25.64 Å; Cα contacts (8 Å, |Δi|>4): 32; chains: 1; bounding box: 55×18×70 Å